Protein AF-A0A8T9BWH9-F1 (afdb_monomer)

InterPro domains:
  IPR037653 Cytochrome B pre-mRNA-processing protein 6 [PTHR28250] (1-114)

Structure (mmCIF, N/CA/C/O backbone):
data_AF-A0A8T9BWH9-F1
#
_entry.id   AF-A0A8T9BWH9-F1
#
loop_
_atom_site.group_PDB
_atom_site.id
_atom_site.type_symbol
_atom_site.label_atom_id
_atom_site.label_alt_id
_atom_site.label_comp_id
_atom_site.label_asym_id
_atom_site.label_entity_id
_atom_site.label_seq_id
_atom_site.pdbx_PDB_ins_code
_atom_site.Cartn_x
_atom_site.Cartn_y
_atom_site.Cartn_z
_atom_site.occupancy
_atom_site.B_iso_or_equiv
_atom_site.auth_seq_id
_atom_site.auth_comp_id
_atom_site.auth_asym_id
_atom_site.auth_atom_id
_atom_site.pdbx_PDB_model_num
ATOM 1 N N . MET A 1 1 ? 20.002 -9.671 -19.364 1.00 50.09 1 MET A N 1
ATOM 2 C CA . MET A 1 1 ? 19.272 -8.385 -19.280 1.00 50.09 1 MET A CA 1
ATOM 3 C C . MET A 1 1 ? 19.217 -7.965 -17.820 1.00 50.09 1 MET A C 1
ATOM 5 O O . MET A 1 1 ? 18.686 -8.719 -17.011 1.00 50.09 1 MET A O 1
ATOM 9 N N . ALA A 1 2 ? 19.809 -6.831 -17.447 1.00 67.38 2 ALA A N 1
ATOM 10 C CA . ALA A 1 2 ? 19.679 -6.325 -16.083 1.00 67.38 2 ALA A CA 1
ATOM 11 C C . ALA A 1 2 ? 18.227 -5.866 -15.850 1.00 67.38 2 ALA A C 1
ATOM 13 O O . ALA A 1 2 ? 17.700 -5.086 -16.635 1.00 67.38 2 ALA A O 1
ATOM 14 N N . GLN A 1 3 ? 17.567 -6.365 -14.799 1.00 78.56 3 GLN A N 1
ATOM 15 C CA . GLN A 1 3 ? 16.237 -5.875 -14.408 1.00 78.56 3 GLN A CA 1
ATOM 16 C C . GLN A 1 3 ? 16.319 -4.395 -14.001 1.00 78.56 3 GLN A C 1
ATOM 18 O O . GLN A 1 3 ? 17.251 -4.027 -13.272 1.00 78.56 3 GLN A O 1
ATOM 23 N N . SER A 1 4 ? 15.339 -3.589 -14.429 1.00 89.12 4 SER A N 1
ATOM 24 C CA . SER A 1 4 ? 15.270 -2.154 -14.128 1.00 89.12 4 SER A CA 1
ATOM 25 C C . SER A 1 4 ? 15.233 -1.883 -12.619 1.00 89.12 4 SER A C 1
ATOM 27 O O . SER A 1 4 ? 14.833 -2.736 -11.813 1.00 89.12 4 SER A O 1
ATOM 29 N N . ALA A 1 5 ? 15.701 -0.703 -12.213 1.00 92.56 5 ALA A N 1
ATOM 30 C CA . ALA A 1 5 ? 15.787 -0.343 -10.802 1.00 92.56 5 ALA A CA 1
ATOM 31 C C . ALA A 1 5 ? 14.386 -0.168 -10.201 1.00 92.56 5 ALA A C 1
ATOM 33 O O . ALA A 1 5 ? 14.104 -0.718 -9.130 1.00 92.56 5 ALA A O 1
ATOM 34 N N . ALA A 1 6 ? 13.486 0.508 -10.919 1.00 93.69 6 ALA A N 1
ATOM 35 C CA . ALA A 1 6 ? 12.101 0.709 -10.515 1.00 93.69 6 ALA A CA 1
ATOM 36 C C . ALA A 1 6 ? 11.378 -0.627 -10.295 1.00 93.69 6 ALA A C 1
ATOM 38 O O . ALA A 1 6 ? 10.743 -0.821 -9.256 1.00 93.69 6 ALA A O 1
ATOM 39 N N . TYR A 1 7 ? 11.552 -1.597 -11.200 1.00 94.19 7 TYR A N 1
ATOM 40 C CA . TYR A 1 7 ? 10.944 -2.925 -11.076 1.00 94.19 7 TYR A CA 1
ATOM 41 C C . TYR A 1 7 ? 11.360 -3.641 -9.782 1.00 94.19 7 TYR A C 1
ATOM 43 O O . TYR A 1 7 ? 10.519 -4.163 -9.045 1.00 94.19 7 TYR A O 1
ATOM 51 N N . LYS A 1 8 ? 12.657 -3.615 -9.448 1.00 94.94 8 LYS A N 1
ATOM 52 C CA . LYS A 1 8 ? 13.173 -4.214 -8.204 1.00 94.94 8 LYS A CA 1
ATOM 53 C C . LYS A 1 8 ? 12.587 -3.543 -6.963 1.00 94.94 8 LYS A C 1
ATOM 55 O O . LYS A 1 8 ? 12.236 -4.229 -5.998 1.00 94.94 8 LYS A O 1
ATOM 60 N N . HIS A 1 9 ? 12.469 -2.217 -6.976 1.00 96.44 9 HIS A N 1
ATOM 61 C CA . HIS A 1 9 ? 11.887 -1.485 -5.858 1.00 96.44 9 HIS A CA 1
ATOM 62 C C . HIS A 1 9 ? 10.394 -1.764 -5.684 1.00 96.44 9 HIS A C 1
ATOM 64 O O . HIS A 1 9 ? 9.967 -1.971 -4.546 1.00 96.44 9 HIS A O 1
ATOM 70 N N . TYR A 1 10 ? 9.627 -1.866 -6.773 1.00 96.31 10 TYR A N 1
ATOM 71 C CA . TYR A 1 10 ? 8.232 -2.305 -6.714 1.00 96.31 10 TYR A CA 1
ATOM 72 C C . TYR A 1 10 ? 8.109 -3.660 -6.025 1.00 96.31 10 TYR A C 1
ATOM 74 O O . TYR A 1 10 ? 7.381 -3.777 -5.043 1.00 96.31 10 TYR A O 1
ATOM 82 N N . LEU A 1 11 ? 8.864 -4.672 -6.465 1.00 95.56 11 LEU A N 1
ATOM 83 C CA . LEU A 1 11 ? 8.800 -6.003 -5.853 1.00 95.56 11 LEU A CA 1
ATOM 84 C C . LEU A 1 11 ? 9.144 -5.975 -4.358 1.00 95.56 11 LEU A C 1
ATOM 86 O O . LEU A 1 11 ? 8.472 -6.626 -3.558 1.00 95.56 11 LEU A O 1
ATOM 90 N N . ARG A 1 12 ? 10.145 -5.179 -3.963 1.00 96.44 12 ARG A N 1
ATOM 91 C CA . ARG A 1 12 ? 10.518 -4.993 -2.552 1.00 96.44 12 ARG A CA 1
ATOM 92 C C . ARG A 1 12 ? 9.438 -4.270 -1.741 1.00 96.44 12 ARG A C 1
ATOM 94 O O . ARG A 1 12 ? 9.262 -4.572 -0.566 1.00 96.44 12 ARG A O 1
ATOM 101 N N . ALA A 1 13 ? 8.765 -3.281 -2.320 1.00 96.50 13 ALA A N 1
ATOM 102 C CA . ALA A 1 13 ? 7.689 -2.561 -1.647 1.00 96.50 13 ALA A CA 1
ATOM 103 C C . ALA A 1 13 ? 6.448 -3.453 -1.484 1.00 96.50 13 ALA A C 1
ATOM 105 O O . ALA A 1 13 ? 5.880 -3.524 -0.397 1.00 96.50 13 ALA A O 1
ATOM 106 N N . LEU A 1 14 ? 6.077 -4.190 -2.535 1.00 95.88 14 LEU A N 1
ATOM 107 C CA . LEU A 1 14 ? 4.926 -5.092 -2.527 1.00 95.88 14 LEU A CA 1
ATOM 108 C C . LEU A 1 14 ? 5.112 -6.270 -1.568 1.00 95.88 14 LEU A C 1
ATOM 110 O O . LEU A 1 14 ? 4.154 -6.639 -0.895 1.00 95.88 14 LEU A O 1
ATOM 114 N N . SER A 1 15 ? 6.323 -6.822 -1.436 1.00 95.12 15 SER A N 1
ATOM 115 C CA . SER A 1 15 ? 6.580 -7.915 -0.484 1.00 95.12 15 SER A CA 1
ATOM 116 C C . SER A 1 15 ? 6.371 -7.513 0.977 1.00 95.12 15 SER A C 1
ATOM 118 O O . SER A 1 15 ? 6.071 -8.362 1.810 1.00 95.12 15 SER A O 1
ATOM 120 N N . ARG A 1 16 ? 6.508 -6.219 1.284 1.00 95.88 16 ARG A N 1
ATOM 121 C CA . ARG A 1 16 ? 6.266 -5.647 2.615 1.00 95.88 16 ARG A CA 1
ATOM 122 C C . ARG A 1 16 ? 4.840 -5.138 2.800 1.00 95.88 16 ARG A C 1
ATOM 124 O O . ARG A 1 16 ? 4.473 -4.783 3.915 1.00 95.88 16 ARG A O 1
ATOM 131 N N . TRP A 1 17 ? 4.057 -5.062 1.727 1.00 94.94 17 TRP A N 1
ATOM 132 C CA . TRP A 1 17 ? 2.683 -4.585 1.798 1.00 94.94 17 TRP A CA 1
ATOM 133 C C . TRP A 1 17 ? 1.837 -5.537 2.664 1.00 94.94 17 TRP A C 1
ATOM 135 O O . TRP A 1 17 ? 2.020 -6.753 2.586 1.00 94.94 17 TRP A O 1
ATOM 145 N N . PRO A 1 18 ? 0.927 -5.033 3.510 1.00 92.94 18 PRO A N 1
ATOM 146 C CA . PRO A 1 18 ? 0.076 -5.896 4.321 1.00 92.94 18 PRO A CA 1
ATOM 147 C C . PRO A 1 18 ? -0.925 -6.672 3.453 1.00 92.94 18 PRO A C 1
ATOM 149 O O . PRO A 1 18 ? -1.384 -6.182 2.420 1.00 92.94 18 PRO A O 1
ATOM 152 N N . LYS A 1 19 ? -1.294 -7.881 3.891 1.00 90.75 19 LYS A N 1
ATOM 153 C CA . LYS A 1 19 ? -2.405 -8.630 3.288 1.00 90.75 19 LYS A CA 1
ATOM 154 C C . LYS A 1 19 ? -3.732 -8.023 3.734 1.00 90.75 19 LYS A C 1
ATOM 156 O O . LYS A 1 19 ? -3.882 -7.690 4.906 1.00 90.75 19 LYS A O 1
ATOM 161 N N . ASP A 1 20 ? -4.683 -7.909 2.814 1.00 88.19 20 ASP A N 1
ATOM 162 C CA . ASP A 1 20 ? -6.038 -7.434 3.097 1.00 88.19 20 ASP A CA 1
ATOM 163 C C . ASP A 1 20 ? -6.951 -8.630 3.424 1.00 88.19 20 ASP A C 1
ATOM 165 O O . ASP A 1 20 ? -7.340 -9.364 2.508 1.00 88.19 20 ASP A O 1
ATOM 169 N N . PRO A 1 21 ? -7.313 -8.861 4.699 1.00 84.62 21 PRO A N 1
ATOM 170 C CA . PRO A 1 21 ? -8.155 -9.992 5.069 1.00 84.62 21 PRO A CA 1
ATOM 171 C C . PRO A 1 21 ? -9.621 -9.802 4.650 1.00 84.62 21 PRO A C 1
ATOM 173 O O . PRO A 1 21 ? -10.356 -10.784 4.561 1.00 84.62 21 PRO A O 1
ATOM 176 N N . LEU A 1 22 ? -10.062 -8.569 4.375 1.00 85.00 22 LEU A N 1
ATOM 177 C CA . LEU A 1 22 ? -11.440 -8.280 3.965 1.00 85.00 22 LEU A CA 1
ATOM 178 C C . LEU A 1 22 ? -11.700 -8.674 2.509 1.00 85.00 22 LEU A C 1
ATOM 180 O O . LEU A 1 22 ? -12.849 -8.904 2.130 1.00 85.00 22 LEU A O 1
ATOM 184 N N . ARG A 1 23 ? -10.648 -8.740 1.688 1.00 84.38 23 ARG A N 1
ATOM 185 C CA . ARG A 1 23 ? -10.726 -9.050 0.254 1.00 84.38 23 ARG A CA 1
ATOM 186 C C . ARG A 1 23 ? -9.709 -10.127 -0.129 1.00 84.38 23 ARG A C 1
ATOM 188 O O . ARG A 1 23 ? -8.764 -9.835 -0.861 1.00 84.38 23 ARG A O 1
ATOM 195 N N . PRO A 1 24 ? -9.885 -11.380 0.330 1.00 85.19 24 PRO A N 1
ATOM 196 C CA . PRO A 1 24 ? -8.919 -12.451 0.086 1.00 85.19 24 PRO A CA 1
ATOM 197 C C . PRO A 1 24 ? -8.651 -12.683 -1.410 1.00 85.19 24 PRO A C 1
ATOM 199 O O . PRO A 1 24 ? -7.497 -12.861 -1.790 1.00 85.19 24 PRO A O 1
ATOM 202 N N . ASP A 1 25 ? -9.674 -12.570 -2.261 1.00 87.25 25 ASP A N 1
ATOM 203 C CA . ASP A 1 25 ? -9.573 -12.842 -3.704 1.00 87.25 25 ASP A CA 1
ATOM 204 C C . ASP A 1 25 ? -8.886 -11.723 -4.507 1.00 87.25 25 ASP A C 1
ATOM 206 O O . ASP A 1 25 ? -8.430 -11.943 -5.630 1.00 87.25 25 ASP A O 1
ATOM 210 N N . CYS A 1 26 ? -8.804 -10.507 -3.954 1.00 88.81 26 CYS A N 1
ATOM 211 C CA . CYS A 1 26 ? -8.273 -9.333 -4.645 1.00 88.81 26 CYS A CA 1
ATOM 212 C C . CYS A 1 26 ? -7.262 -8.601 -3.759 1.00 88.81 26 CYS A C 1
ATOM 214 O O . CYS A 1 26 ? -7.571 -7.615 -3.089 1.00 88.81 26 CYS A O 1
ATOM 216 N N . GLN A 1 27 ? -6.027 -9.102 -3.768 1.00 93.25 27 GLN A N 1
ATOM 217 C CA . GLN A 1 27 ? -4.917 -8.496 -3.043 1.0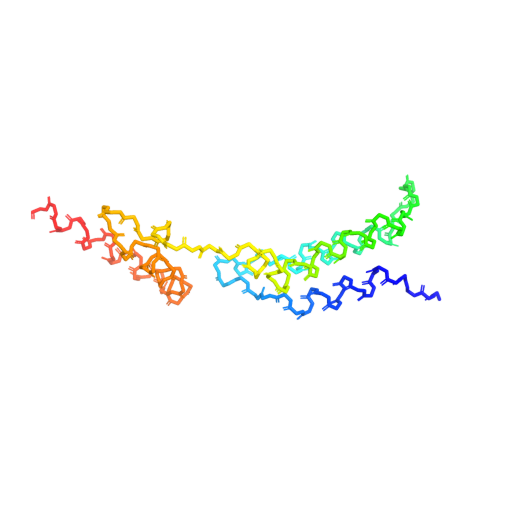0 93.25 27 GLN A CA 1
ATOM 218 C C . GLN A 1 27 ? -4.247 -7.409 -3.883 1.00 93.25 27 GLN A C 1
ATOM 220 O O . GLN A 1 27 ? -3.861 -7.636 -5.032 1.00 93.25 27 GLN A O 1
ATOM 225 N N . PHE A 1 28 ? -4.027 -6.240 -3.278 1.00 93.56 28 PHE A N 1
ATOM 226 C CA . PHE A 1 28 ? -3.336 -5.116 -3.918 1.00 93.56 28 PHE A CA 1
ATOM 227 C C . PHE A 1 28 ? -1.970 -5.518 -4.497 1.00 93.56 28 PHE A C 1
ATOM 229 O O . PHE A 1 28 ? -1.625 -5.133 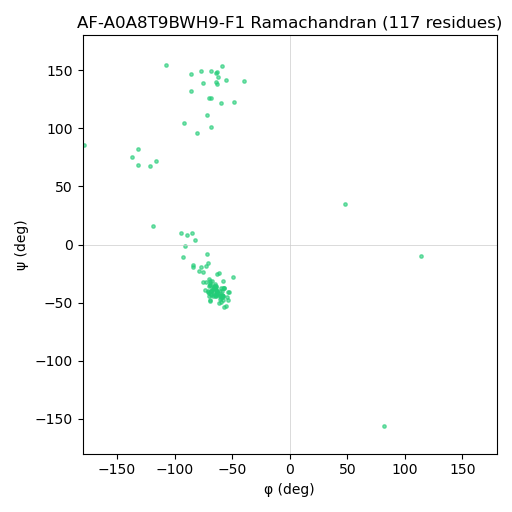-5.613 1.00 93.56 28 PHE A O 1
ATOM 236 N N . GLN A 1 29 ? -1.228 -6.350 -3.762 1.00 94.94 29 GLN A N 1
ATOM 237 C CA . GLN A 1 29 ? 0.076 -6.880 -4.164 1.00 94.94 29 GLN A CA 1
ATOM 238 C C . GLN A 1 29 ? 0.035 -7.549 -5.535 1.00 94.94 29 GLN A C 1
ATOM 240 O O . GLN A 1 29 ? 0.859 -7.254 -6.398 1.00 94.94 29 GLN A O 1
ATOM 245 N N . GLU A 1 30 ? -0.955 -8.412 -5.746 1.00 94.50 30 GLU A N 1
ATOM 246 C CA . GLU A 1 30 ? -1.103 -9.183 -6.974 1.00 94.50 30 GLU A CA 1
ATOM 247 C C . GLU A 1 30 ? -1.516 -8.292 -8.145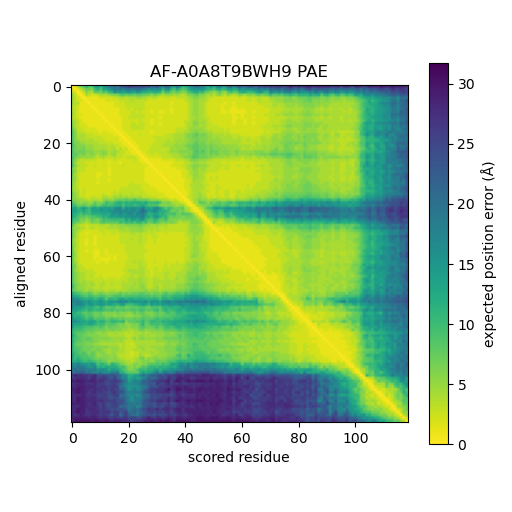 1.00 94.50 30 GLU A C 1
ATOM 249 O O . GLU A 1 30 ? -0.967 -8.407 -9.243 1.00 94.50 30 GLU A O 1
ATOM 254 N N . VAL A 1 31 ? -2.429 -7.347 -7.905 1.00 95.06 31 VAL A N 1
ATOM 255 C CA . VAL A 1 31 ? -2.882 -6.392 -8.926 1.00 95.06 31 VAL A CA 1
ATOM 256 C C . VAL A 1 31 ? -1.720 -5.528 -9.414 1.00 95.06 31 VAL A C 1
ATOM 258 O O . VAL A 1 31 ? -1.483 -5.429 -10.622 1.00 95.06 31 VAL A O 1
ATOM 261 N N . ILE A 1 32 ? -0.956 -4.934 -8.493 1.00 95.00 32 ILE A N 1
ATOM 262 C CA . ILE A 1 32 ? 0.178 -4.083 -8.866 1.00 95.00 32 ILE A CA 1
ATOM 263 C C . ILE A 1 32 ? 1.300 -4.910 -9.484 1.00 95.00 32 ILE A C 1
ATOM 265 O O . ILE A 1 32 ? 1.865 -4.486 -10.489 1.00 95.00 32 ILE A O 1
ATOM 269 N N . ARG A 1 33 ? 1.589 -6.110 -8.968 1.00 94.50 33 ARG A N 1
ATOM 270 C CA . ARG A 1 33 ? 2.606 -6.991 -9.555 1.00 94.50 33 ARG A CA 1
ATOM 271 C C . ARG A 1 33 ? 2.295 -7.317 -11.015 1.00 94.50 33 ARG A C 1
ATOM 273 O O . ARG A 1 33 ? 3.187 -7.215 -11.853 1.00 94.50 33 ARG A O 1
ATOM 280 N N . ARG A 1 34 ? 1.038 -7.645 -11.337 1.00 93.81 34 ARG A N 1
ATOM 281 C CA . ARG A 1 34 ? 0.596 -7.891 -12.722 1.00 93.81 34 ARG A CA 1
ATOM 282 C C . ARG A 1 34 ? 0.716 -6.643 -13.592 1.00 93.81 34 ARG A C 1
ATOM 284 O O . ARG A 1 34 ? 1.230 -6.731 -14.704 1.00 93.81 34 ARG A O 1
ATOM 291 N N . ARG A 1 35 ? 0.290 -5.480 -13.085 1.00 92.56 35 ARG A N 1
ATOM 292 C CA . ARG A 1 35 ? 0.408 -4.199 -13.801 1.00 92.56 35 ARG A CA 1
ATOM 293 C C . ARG A 1 35 ? 1.864 -3.865 -14.121 1.00 92.56 35 ARG A C 1
ATOM 295 O O . ARG A 1 35 ? 2.176 -3.542 -15.261 1.00 92.56 35 ARG A O 1
ATOM 302 N N . VAL A 1 36 ? 2.739 -3.952 -13.125 1.00 93.00 36 VAL A N 1
ATOM 303 C CA . VAL A 1 36 ? 4.168 -3.653 -13.253 1.00 93.00 36 VAL A CA 1
ATOM 304 C C . VAL A 1 36 ? 4.830 -4.647 -14.211 1.00 93.00 36 VAL A C 1
ATOM 306 O O . VAL A 1 36 ? 5.563 -4.229 -15.100 1.00 93.00 36 VAL A O 1
ATOM 309 N N . ALA A 1 37 ? 4.514 -5.943 -14.121 1.00 90.94 37 ALA A N 1
ATOM 310 C CA . ALA A 1 37 ? 5.008 -6.936 -15.075 1.00 90.94 37 ALA A CA 1
ATOM 311 C C . ALA A 1 37 ? 4.598 -6.601 -16.519 1.00 90.94 37 ALA A C 1
ATOM 313 O O . ALA A 1 37 ? 5.456 -6.568 -17.394 1.00 90.94 37 ALA A O 1
ATOM 314 N N . LYS A 1 38 ? 3.323 -6.268 -16.761 1.00 90.69 38 LYS A N 1
ATOM 315 C CA . LYS A 1 38 ? 2.861 -5.856 -18.095 1.00 90.69 38 LYS A CA 1
ATOM 316 C C . LYS A 1 38 ? 3.577 -4.594 -18.585 1.00 90.69 38 LYS A C 1
ATOM 318 O O . LYS A 1 38 ? 3.930 -4.509 -19.751 1.00 90.69 38 LYS A O 1
ATOM 323 N N . ARG A 1 39 ? 3.814 -3.628 -17.694 1.00 89.44 39 ARG A N 1
ATOM 324 C CA . ARG A 1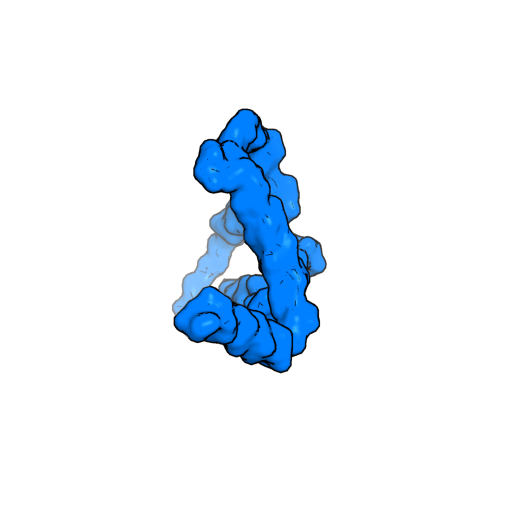 39 ? 4.453 -2.354 -18.042 1.00 89.44 39 ARG A CA 1
ATOM 325 C C . ARG A 1 39 ? 5.914 -2.522 -18.454 1.00 89.44 39 ARG A C 1
ATOM 327 O O . ARG A 1 39 ? 6.321 -1.906 -19.426 1.00 89.44 39 ARG A O 1
ATOM 334 N N . PHE A 1 40 ? 6.688 -3.330 -17.727 1.00 88.06 40 PHE A N 1
ATOM 335 C CA . PHE A 1 40 ? 8.117 -3.548 -17.999 1.00 88.06 40 PHE A CA 1
ATOM 336 C C . PHE A 1 40 ? 8.394 -4.618 -19.062 1.00 88.06 40 PHE A C 1
ATOM 338 O O . PHE A 1 40 ? 9.488 -4.640 -19.621 1.00 88.06 40 PHE A O 1
ATOM 345 N N . TYR A 1 41 ? 7.411 -5.467 -19.365 1.00 85.50 41 TYR A N 1
ATOM 346 C CA . TYR A 1 41 ? 7.456 -6.435 -20.461 1.00 85.50 41 TYR A CA 1
ATOM 347 C C . TYR A 1 41 ? 6.290 -6.176 -21.429 1.00 85.50 41 TYR A C 1
ATOM 349 O O . TYR A 1 41 ? 5.355 -6.982 -21.490 1.00 85.50 41 TYR A O 1
ATOM 357 N N . PRO A 1 42 ? 6.309 -5.032 -22.141 1.00 81.44 42 PRO A N 1
ATOM 358 C CA . PRO A 1 42 ? 5.243 -4.670 -23.060 1.00 81.44 42 PRO A CA 1
ATOM 359 C C . PRO A 1 42 ? 5.145 -5.660 -24.222 1.00 81.44 42 PRO A C 1
ATOM 361 O O . PRO A 1 42 ? 6.147 -6.191 -24.706 1.00 81.44 42 PRO A O 1
ATOM 364 N N . VAL A 1 43 ? 3.922 -5.867 -24.706 1.00 78.50 43 VAL A N 1
ATOM 365 C CA . VAL A 1 43 ? 3.681 -6.555 -25.981 1.00 78.50 43 VAL A CA 1
ATOM 366 C C . VAL A 1 43 ? 3.986 -5.572 -27.121 1.00 78.50 43 VAL A C 1
ATOM 368 O O . VAL A 1 43 ? 3.853 -4.359 -26.951 1.00 78.50 43 VAL A O 1
ATOM 371 N N . ALA A 1 44 ? 4.439 -6.080 -28.272 1.00 73.94 44 ALA A N 1
ATOM 372 C CA . ALA A 1 44 ? 4.854 -5.268 -29.417 1.00 73.94 44 ALA A CA 1
ATOM 373 C C . ALA A 1 44 ? 3.813 -4.183 -29.774 1.00 73.94 44 ALA A C 1
ATOM 375 O O . ALA A 1 44 ? 2.655 -4.499 -30.038 1.00 73.94 44 ALA A O 1
ATOM 376 N N . GLY A 1 45 ? 4.238 -2.912 -29.771 1.00 70.75 45 GLY A N 1
ATOM 377 C CA . GLY A 1 45 ? 3.396 -1.745 -30.076 1.00 70.75 45 GLY A CA 1
ATOM 378 C C . GLY A 1 45 ? 3.145 -0.782 -28.906 1.00 70.75 45 GLY A C 1
ATOM 379 O O . GLY A 1 45 ? 2.638 0.313 -29.134 1.00 70.75 45 GLY A O 1
ATOM 380 N N . GLU A 1 46 ? 3.517 -1.132 -27.670 1.00 74.00 46 GLU A N 1
ATOM 381 C CA . GLU A 1 46 ? 3.427 -0.214 -26.523 1.00 74.00 46 GLU A CA 1
ATOM 382 C C . GLU A 1 46 ? 4.677 0.685 -26.390 1.00 74.00 46 GLU A C 1
ATOM 384 O O . GLU A 1 46 ? 5.799 0.294 -26.717 1.00 74.00 46 GLU A O 1
ATOM 389 N N . SER A 1 47 ? 4.479 1.918 -25.909 1.00 73.75 47 SER A N 1
ATOM 390 C CA . SER A 1 47 ? 5.547 2.910 -25.727 1.00 73.75 47 SER A CA 1
ATOM 391 C C . SER A 1 47 ? 6.601 2.463 -24.707 1.00 73.75 47 SER A C 1
ATOM 393 O O . SER A 1 47 ? 6.281 1.811 -23.711 1.00 73.75 47 SER A O 1
ATOM 395 N N . ALA A 1 48 ? 7.850 2.891 -24.917 1.00 77.19 48 ALA A N 1
ATOM 396 C CA . ALA A 1 48 ? 8.950 2.650 -23.986 1.00 77.19 48 ALA A CA 1
ATOM 397 C C . ALA A 1 48 ? 8.629 3.165 -22.567 1.00 77.19 48 ALA A C 1
ATOM 399 O O . ALA A 1 48 ? 8.020 4.223 -22.388 1.00 77.19 48 ALA A O 1
ATOM 400 N N . VAL A 1 49 ? 9.049 2.409 -21.549 1.00 85.25 49 VAL A N 1
ATOM 401 C CA . VAL A 1 49 ? 8.817 2.751 -20.140 1.00 85.25 49 VAL A CA 1
ATOM 402 C C . VAL A 1 49 ? 9.659 3.961 -19.745 1.00 85.25 49 VAL A C 1
ATOM 404 O O . VAL A 1 49 ? 10.880 3.949 -19.882 1.00 85.25 49 VAL A O 1
ATO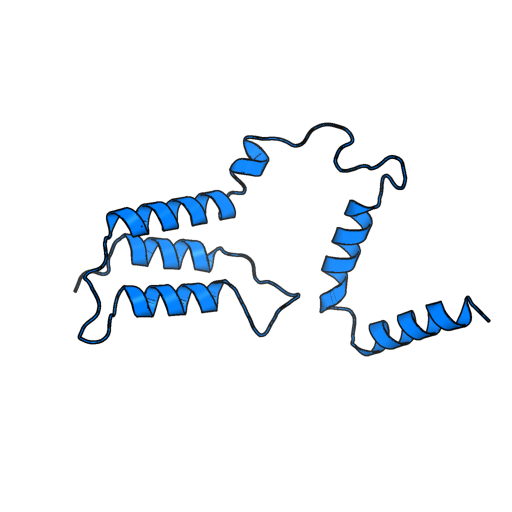M 407 N N . ASN A 1 50 ? 9.012 4.992 -19.199 1.00 90.69 50 ASN A N 1
ATOM 408 C CA . ASN A 1 50 ? 9.711 6.103 -18.563 1.00 90.69 50 ASN A CA 1
ATOM 409 C C . ASN A 1 50 ? 10.122 5.704 -17.138 1.00 90.69 50 ASN A C 1
ATOM 411 O O . ASN A 1 50 ? 9.331 5.810 -16.201 1.00 90.69 50 ASN A O 1
ATOM 415 N N . GLU A 1 51 ? 11.367 5.251 -16.983 1.00 90.38 51 GLU A N 1
ATOM 416 C CA . GLU A 1 51 ? 11.915 4.793 -15.699 1.00 90.38 51 GLU A CA 1
ATOM 417 C C . GLU A 1 51 ? 11.833 5.871 -14.603 1.00 90.38 51 GLU A C 1
ATOM 419 O O . GLU A 1 51 ? 11.535 5.549 -13.455 1.00 90.38 51 GLU A O 1
ATOM 424 N N . ALA A 1 52 ? 12.039 7.152 -14.937 1.00 92.88 52 ALA A N 1
ATOM 425 C CA . ALA A 1 52 ? 11.997 8.238 -13.955 1.00 92.88 52 ALA A CA 1
ATOM 426 C C . ALA A 1 52 ? 10.594 8.399 -13.347 1.00 92.88 52 ALA A C 1
ATOM 428 O O . ALA A 1 52 ? 10.451 8.461 -12.127 1.00 92.88 52 ALA A O 1
ATOM 429 N N . ALA A 1 53 ? 9.555 8.364 -14.185 1.00 94.06 53 ALA A N 1
ATOM 430 C CA . ALA A 1 53 ? 8.168 8.428 -13.726 1.00 94.06 53 ALA A CA 1
ATOM 431 C C . ALA A 1 53 ? 7.771 7.195 -12.888 1.00 94.06 53 ALA A C 1
ATOM 433 O O . ALA A 1 53 ? 6.989 7.298 -11.941 1.00 94.06 53 ALA A O 1
ATOM 434 N N . GLU A 1 54 ? 8.313 6.018 -13.207 1.00 94.12 54 GLU A N 1
ATOM 435 C CA . GLU A 1 54 ? 8.082 4.803 -12.417 1.00 94.12 54 GLU A CA 1
ATOM 436 C C . GLU A 1 54 ? 8.782 4.865 -11.048 1.00 94.12 54 GLU A C 1
ATOM 438 O O . GLU A 1 54 ? 8.222 4.416 -10.046 1.00 94.12 54 GLU A O 1
ATOM 443 N N . LEU A 1 55 ? 9.967 5.476 -10.955 1.00 96.06 55 LEU A N 1
ATOM 444 C CA . LEU A 1 55 ? 10.648 5.698 -9.674 1.00 96.06 55 LEU A CA 1
ATOM 445 C C . LEU A 1 55 ? 9.866 6.644 -8.748 1.00 96.06 55 LEU A C 1
ATOM 447 O O . LEU A 1 55 ? 9.830 6.422 -7.535 1.00 96.06 55 LEU A O 1
ATOM 451 N N . GLU A 1 56 ? 9.196 7.660 -9.291 1.00 96.69 56 GLU A N 1
ATOM 452 C CA . GLU A 1 56 ? 8.313 8.533 -8.507 1.00 96.69 56 GLU A CA 1
ATOM 453 C C . GLU A 1 56 ? 7.110 7.769 -7.937 1.00 96.69 56 GLU A C 1
ATOM 455 O O . GLU A 1 56 ? 6.781 7.908 -6.755 1.00 96.69 56 GLU A O 1
ATOM 460 N N . GLN A 1 57 ? 6.495 6.894 -8.737 1.00 95.56 57 GLN A N 1
ATOM 461 C CA . GLN A 1 57 ? 5.401 6.027 -8.287 1.00 95.56 57 GLN A CA 1
ATOM 462 C C . GLN A 1 57 ? 5.856 5.048 -7.194 1.00 95.56 57 GLN A C 1
ATOM 464 O O . GLN A 1 57 ? 5.165 4.860 -6.188 1.00 95.56 57 GLN A O 1
ATOM 469 N N . VAL A 1 58 ? 7.049 4.469 -7.336 1.00 96.44 58 VAL A N 1
ATOM 470 C CA . VAL A 1 58 ? 7.686 3.648 -6.295 1.00 96.44 58 VAL A CA 1
ATOM 471 C C . VAL A 1 58 ? 7.885 4.444 -5.002 1.00 96.44 58 VAL A C 1
ATOM 473 O O . VAL A 1 58 ? 7.620 3.936 -3.910 1.00 96.44 58 VAL A O 1
ATOM 476 N N . ASN A 1 59 ? 8.343 5.692 -5.097 1.00 97.00 59 ASN A N 1
ATOM 477 C CA . ASN A 1 59 ? 8.537 6.555 -3.932 1.00 97.00 59 ASN A CA 1
ATOM 478 C C . ASN A 1 59 ? 7.206 6.865 -3.224 1.00 97.00 59 ASN A C 1
ATOM 480 O O . ASN A 1 59 ? 7.130 6.841 -1.989 1.00 97.00 59 ASN A O 1
ATOM 484 N N . ALA A 1 60 ? 6.133 7.084 -3.988 1.00 96.50 60 ALA A N 1
ATOM 485 C CA . ALA A 1 60 ? 4.789 7.214 -3.433 1.00 96.50 60 ALA A CA 1
ATOM 486 C C . ALA A 1 60 ? 4.371 5.935 -2.686 1.00 96.50 60 ALA A C 1
ATOM 488 O O . ALA A 1 60 ? 3.904 6.012 -1.548 1.00 96.50 60 ALA A O 1
ATOM 489 N N . LEU A 1 61 ? 4.630 4.757 -3.261 1.00 96.25 61 LEU A N 1
ATOM 490 C CA . LEU A 1 61 ? 4.332 3.471 -2.626 1.00 96.25 61 LEU A CA 1
ATOM 491 C C . LEU A 1 61 ? 5.092 3.282 -1.301 1.00 96.25 61 LEU A C 1
ATOM 493 O O . LEU A 1 61 ? 4.496 2.879 -0.301 1.00 96.25 61 LEU A O 1
ATOM 497 N N . TYR A 1 62 ? 6.382 3.626 -1.248 1.00 97.00 62 TYR A N 1
ATOM 498 C CA . TYR A 1 62 ? 7.148 3.605 0.005 1.00 97.00 62 TYR A CA 1
ATOM 499 C C . TYR A 1 62 ? 6.657 4.639 1.025 1.00 97.00 62 TYR A C 1
ATOM 501 O O . TYR A 1 62 ? 6.654 4.364 2.229 1.00 97.00 62 TYR A O 1
ATOM 509 N N . SER A 1 63 ? 6.216 5.813 0.569 1.00 96.69 63 SER A 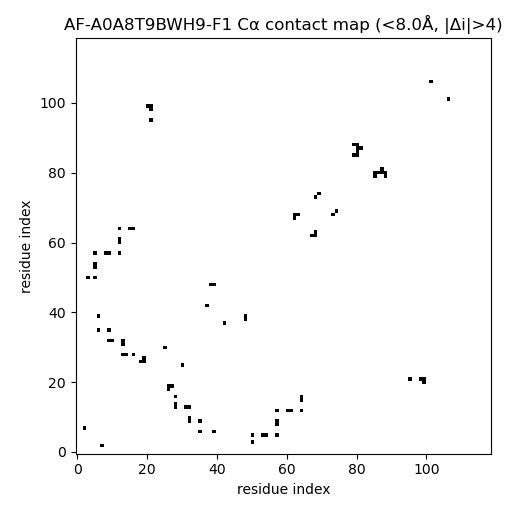N 1
ATOM 510 C CA . SER A 1 63 ? 5.645 6.846 1.442 1.00 96.69 63 SER A CA 1
ATOM 511 C C . SER A 1 63 ? 4.341 6.383 2.101 1.00 96.69 63 SER A C 1
ATOM 513 O O . SER A 1 63 ? 4.119 6.673 3.277 1.00 96.69 63 SER A O 1
ATOM 515 N N . LEU A 1 64 ? 3.519 5.611 1.383 1.00 94.94 64 LEU A N 1
ATOM 516 C CA . LEU A 1 64 ? 2.330 4.961 1.940 1.00 94.94 64 LEU A CA 1
ATOM 517 C C . LEU A 1 64 ? 2.700 3.845 2.921 1.00 94.94 64 LEU A C 1
ATOM 519 O O . LEU A 1 64 ? 2.192 3.827 4.037 1.00 94.94 64 LEU A O 1
ATOM 523 N N . LEU A 1 65 ? 3.627 2.958 2.545 1.00 95.44 65 LEU A N 1
ATOM 524 C CA . LEU A 1 65 ? 4.042 1.830 3.387 1.00 95.44 65 LEU A CA 1
ATOM 525 C C . LEU A 1 65 ? 4.621 2.285 4.737 1.00 95.44 65 LEU A C 1
ATOM 527 O O . LEU A 1 65 ? 4.396 1.655 5.765 1.00 95.44 65 LEU A O 1
ATOM 531 N N . SER A 1 66 ? 5.371 3.386 4.733 1.00 94.81 66 SER A N 1
ATOM 532 C CA . SER A 1 66 ? 5.961 3.978 5.939 1.00 94.81 66 SER A CA 1
ATOM 533 C C . SER A 1 66 ? 4.995 4.868 6.724 1.00 94.81 66 SER A C 1
ATOM 535 O O . SER A 1 66 ? 5.418 5.502 7.688 1.00 94.81 66 SER A O 1
ATOM 537 N N . ASN A 1 67 ? 3.721 4.963 6.316 1.00 94.44 67 ASN A N 1
ATOM 538 C CA . ASN A 1 67 ? 2.733 5.879 6.893 1.00 94.44 67 ASN A CA 1
ATOM 539 C C . ASN A 1 67 ? 3.268 7.320 7.028 1.00 94.44 67 ASN A C 1
ATOM 541 O O . ASN A 1 67 ? 2.948 8.041 7.978 1.00 94.44 67 ASN A O 1
ATOM 545 N N . ARG A 1 68 ? 4.109 7.757 6.079 1.00 95.44 68 ARG A N 1
ATOM 546 C CA . ARG A 1 68 ? 4.896 8.998 6.171 1.00 95.44 68 ARG A CA 1
ATOM 547 C C . ARG A 1 68 ? 4.030 10.218 6.465 1.00 95.44 68 ARG A C 1
ATOM 549 O O . ARG A 1 68 ? 4.413 11.078 7.255 1.00 95.44 68 ARG A O 1
ATOM 556 N N . TYR A 1 69 ? 2.865 10.293 5.828 1.00 93.19 69 TYR A N 1
ATOM 557 C CA . TYR A 1 69 ? 1.950 11.423 5.961 1.00 93.19 69 TYR A CA 1
ATOM 558 C C . TYR A 1 69 ? 1.202 11.422 7.291 1.00 93.19 69 TYR A C 1
ATOM 560 O O . TYR A 1 69 ? 0.994 12.494 7.845 1.00 93.19 69 TYR A O 1
ATOM 568 N N . THR A 1 70 ? 0.910 10.252 7.857 1.00 91.31 70 THR A N 1
ATOM 569 C CA . THR A 1 70 ? 0.357 10.128 9.212 1.00 91.31 70 THR A CA 1
ATOM 570 C C . THR A 1 70 ? 1.343 10.650 10.256 1.00 91.31 70 THR A C 1
ATOM 572 O O . THR A 1 70 ? 0.961 11.345 11.194 1.00 91.31 70 THR A O 1
ATOM 575 N N . HIS A 1 71 ? 2.636 10.359 10.082 1.00 92.44 71 HIS A N 1
ATOM 576 C CA . HIS A 1 71 ? 3.679 10.851 10.985 1.00 92.44 71 HIS A CA 1
ATOM 577 C C . HIS A 1 71 ? 3.974 12.342 10.802 1.00 92.44 71 HIS A C 1
ATOM 579 O O . HIS A 1 71 ? 4.204 13.041 11.789 1.00 92.44 71 HIS A O 1
ATOM 585 N N . LYS A 1 72 ? 3.972 12.825 9.553 1.00 94.56 72 LYS A N 1
ATOM 586 C CA . LYS A 1 72 ? 4.223 14.234 9.221 1.00 94.56 72 LYS A CA 1
ATOM 587 C C . LYS A 1 72 ? 3.070 15.138 9.657 1.00 94.56 72 LYS A C 1
ATOM 589 O O . LYS A 1 72 ? 3.310 16.219 10.181 1.00 94.56 72 LYS A O 1
ATOM 594 N N . PHE A 1 73 ? 1.838 14.692 9.446 1.00 91.38 73 PHE A N 1
ATOM 595 C CA . PHE A 1 73 ? 0.619 15.427 9.758 1.00 91.38 73 PHE A CA 1
ATOM 596 C C . PHE A 1 73 ? -0.155 14.666 10.830 1.00 91.38 73 PHE A C 1
ATOM 598 O O . PHE A 1 73 ? -1.170 14.026 10.558 1.00 91.38 73 PHE A O 1
ATOM 605 N N . LYS A 1 74 ? 0.372 14.695 12.060 1.00 89.06 74 LYS A N 1
ATOM 606 C CA . LYS A 1 74 ? -0.271 14.025 13.192 1.00 89.06 74 LYS A CA 1
ATOM 607 C C . LYS A 1 74 ? -1.662 14.611 13.398 1.00 89.06 74 LYS A C 1
ATOM 609 O O . LYS A 1 74 ? -1.803 15.807 13.638 1.00 89.06 74 LYS A O 1
ATOM 614 N N . ILE A 1 75 ? -2.671 13.753 13.333 1.00 84.69 75 ILE A N 1
ATOM 615 C CA . ILE A 1 75 ? -4.040 14.121 13.678 1.00 84.69 75 ILE A CA 1
ATOM 616 C C . ILE A 1 75 ? -4.083 14.281 15.200 1.00 84.69 75 ILE A C 1
ATOM 618 O O . ILE A 1 75 ? -3.904 13.307 15.932 1.00 84.69 75 ILE A O 1
ATOM 622 N N . THR A 1 76 ? -4.254 15.511 15.675 1.00 81.25 76 THR A N 1
ATOM 623 C CA . THR A 1 76 ? -4.365 15.840 17.101 1.00 81.25 76 THR A CA 1
ATOM 624 C C . THR A 1 76 ? -5.805 16.206 17.464 1.00 81.25 76 THR A C 1
ATOM 626 O O . THR A 1 76 ? -6.584 16.653 16.622 1.00 81.25 76 THR A O 1
ATOM 629 N N . GLY A 1 77 ? -6.162 16.012 18.736 1.00 78.88 77 GLY A N 1
ATOM 630 C CA . GLY A 1 77 ? -7.454 16.426 19.292 1.00 78.88 77 GLY A CA 1
ATOM 631 C C . GLY A 1 77 ? -8.616 15.466 19.020 1.00 78.88 77 GLY A C 1
ATOM 632 O O . GLY A 1 77 ? -8.432 14.269 18.793 1.00 78.88 77 GLY A O 1
ATOM 633 N N . ASP A 1 78 ? -9.830 16.016 19.055 1.00 79.31 78 ASP A N 1
ATOM 634 C CA . ASP A 1 78 ? -11.092 15.264 19.063 1.00 79.31 78 ASP A CA 1
ATOM 635 C C . ASP A 1 78 ? -11.602 14.868 17.668 1.00 79.31 78 ASP A C 1
ATOM 637 O O . ASP A 1 78 ? -12.715 14.365 17.529 1.00 79.31 78 ASP A O 1
ATOM 641 N N . LEU A 1 79 ? -10.801 15.043 16.608 1.00 84.06 79 LEU A N 1
ATOM 642 C CA . LEU A 1 79 ? -11.222 14.701 15.242 1.00 84.06 79 LEU A CA 1
ATOM 643 C C . LEU A 1 79 ? -11.612 13.215 15.114 1.00 84.06 79 LEU A C 1
ATOM 645 O O . LEU A 1 79 ? -12.583 12.874 14.443 1.00 84.06 79 LEU A O 1
ATOM 649 N N . MET A 1 80 ? -10.883 12.334 15.808 1.00 85.38 80 MET A N 1
ATOM 650 C CA . MET A 1 80 ? -11.156 10.889 15.860 1.00 85.38 80 MET A CA 1
ATOM 651 C C . MET A 1 80 ? -12.123 10.498 16.992 1.00 85.38 80 MET A C 1
ATOM 653 O O . MET A 1 80 ? -12.299 9.311 17.265 1.00 85.38 80 MET A O 1
ATOM 657 N N . ARG A 1 81 ? -12.734 11.474 17.675 1.00 89.06 81 ARG A N 1
ATOM 658 C CA . ARG A 1 81 ? -13.654 11.282 18.806 1.00 89.06 81 ARG A CA 1
ATOM 659 C C . ARG A 1 81 ? -14.855 12.224 18.664 1.00 89.06 81 ARG A C 1
ATOM 661 O O . ARG A 1 81 ? -14.932 13.239 19.355 1.00 89.06 81 ARG A O 1
ATOM 668 N N . PRO A 1 82 ? -15.799 11.924 17.754 1.00 90.56 82 PRO A N 1
ATOM 669 C CA . PRO A 1 82 ? -16.938 12.803 17.529 1.00 90.56 82 PRO A CA 1
ATOM 670 C C . PRO A 1 82 ? -17.794 12.917 18.798 1.00 90.56 82 PRO A C 1
ATOM 672 O O . PRO A 1 82 ? -17.986 11.938 19.519 1.00 90.56 82 PRO A O 1
ATOM 675 N N . LYS A 1 83 ? -18.365 14.104 19.048 1.00 89.38 83 LYS A N 1
ATOM 676 C CA . LYS A 1 83 ? -19.182 14.373 20.250 1.00 89.38 83 LYS A CA 1
ATOM 677 C C . LYS A 1 83 ? -20.388 13.437 20.390 1.00 89.38 83 LYS A C 1
ATOM 679 O O . LYS A 1 83 ? -20.779 13.116 21.503 1.00 89.38 83 LYS A O 1
ATOM 684 N N . SER A 1 84 ? -20.961 12.991 19.271 1.00 89.62 84 SER A N 1
ATOM 685 C CA . SER A 1 84 ? -22.089 12.050 19.241 1.00 89.62 84 SER A CA 1
ATOM 686 C C . SER A 1 84 ? -21.718 10.623 19.663 1.00 89.62 84 SER A C 1
ATOM 688 O O . SER A 1 84 ? -22.606 9.819 19.930 1.00 89.62 84 SER A O 1
ATOM 690 N N . GLY A 1 85 ? -20.428 10.285 19.702 1.00 89.38 85 GLY A N 1
ATOM 691 C CA . GLY A 1 85 ? -19.957 8.932 19.962 1.00 89.38 85 GLY A CA 1
ATOM 692 C C . GLY A 1 85 ? -18.431 8.870 19.972 1.00 89.38 85 GLY A C 1
ATOM 693 O O . GLY A 1 85 ? -17.840 8.538 18.943 1.00 89.38 85 GLY A O 1
ATOM 694 N N . PRO A 1 86 ? -17.769 9.144 21.109 1.00 91.69 86 PRO A N 1
ATOM 695 C CA . PRO A 1 86 ? -16.309 9.234 21.168 1.00 91.69 86 PRO A CA 1
ATOM 696 C C . PRO A 1 86 ? -15.600 7.922 20.789 1.00 91.69 86 PRO A C 1
ATOM 698 O O . PRO A 1 86 ? -14.472 7.955 20.309 1.00 91.69 86 PRO A O 1
ATOM 701 N N . GLU A 1 87 ? -16.269 6.774 20.942 1.00 91.44 87 GLU A N 1
ATOM 702 C CA . GLU A 1 87 ? -15.753 5.440 20.591 1.00 91.44 87 GLU A CA 1
ATOM 703 C C . GLU A 1 87 ? -16.149 4.963 19.181 1.00 91.44 87 GLU A C 1
ATOM 705 O O . GLU A 1 87 ? -15.971 3.796 18.833 1.00 91.44 87 GLU A O 1
ATOM 710 N N . HIS A 1 88 ? -16.718 5.832 18.342 1.00 90.88 88 HIS A N 1
ATOM 711 C CA . HIS A 1 88 ? -17.239 5.429 17.034 1.00 90.88 88 HIS A CA 1
ATOM 712 C C . HIS A 1 88 ? -16.174 4.753 16.154 1.00 90.88 88 HIS A C 1
ATOM 714 O O . HIS A 1 88 ? -16.363 3.624 15.697 1.00 90.88 88 HIS A O 1
ATOM 720 N N . TYR A 1 89 ? -15.030 5.410 15.952 1.00 90.12 89 TYR A N 1
ATOM 721 C CA . TYR A 1 89 ? -13.974 4.890 15.081 1.00 90.12 89 TYR A CA 1
ATOM 722 C C . TYR A 1 89 ? -13.216 3.709 15.694 1.00 90.12 89 TYR A C 1
ATOM 724 O O . TYR A 1 89 ? -12.817 2.804 14.965 1.00 90.12 89 TYR A O 1
ATOM 732 N N . THR A 1 90 ? -13.055 3.664 17.021 1.00 91.19 90 THR A N 1
ATOM 733 C CA . THR A 1 90 ? -12.415 2.522 17.698 1.00 91.19 90 THR A CA 1
ATOM 734 C C . THR A 1 90 ? -13.266 1.264 17.559 1.00 91.19 90 THR A C 1
ATOM 736 O O . THR A 1 90 ? -12.748 0.196 17.232 1.00 91.19 90 THR A O 1
ATOM 739 N N . ARG A 1 91 ? -14.587 1.399 17.717 1.00 91.31 91 ARG A N 1
ATOM 740 C CA . ARG A 1 91 ? -15.534 0.313 17.476 1.00 91.31 91 ARG A CA 1
ATOM 741 C C . ARG A 1 91 ? -15.532 -0.138 16.015 1.00 91.31 91 ARG A C 1
ATOM 743 O O . ARG A 1 91 ? -15.518 -1.340 15.772 1.00 91.31 91 ARG A O 1
ATOM 750 N N . LEU A 1 92 ? -15.507 0.794 15.059 1.00 89.00 92 LEU A N 1
ATOM 751 C CA . LE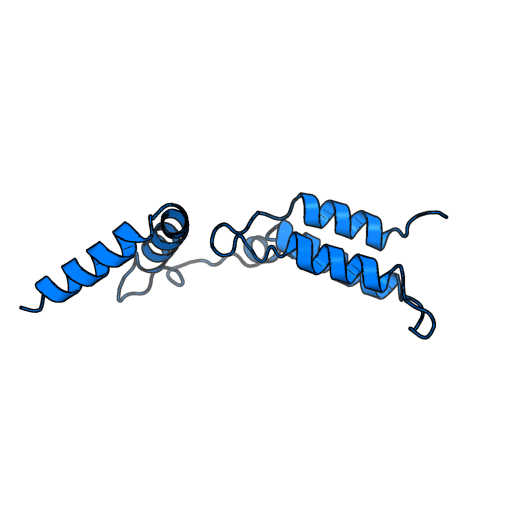U A 1 92 ? -15.437 0.465 13.630 1.00 89.00 92 LEU A CA 1
ATOM 752 C C . LEU A 1 92 ? -14.185 -0.347 13.280 1.00 89.00 92 LEU A C 1
ATOM 754 O O . LEU A 1 92 ? -14.292 -1.355 12.587 1.00 89.00 92 LEU A O 1
ATOM 758 N N . ILE A 1 93 ? -13.012 0.059 13.776 1.00 88.31 93 ILE A N 1
ATOM 759 C CA . ILE A 1 93 ? -11.754 -0.670 13.546 1.00 88.31 93 ILE A CA 1
ATOM 760 C C . ILE A 1 93 ? -11.851 -2.089 14.113 1.00 88.31 93 ILE A C 1
ATOM 762 O O . ILE A 1 93 ? -11.570 -3.052 13.403 1.00 88.31 93 ILE A O 1
ATOM 766 N N . LYS A 1 94 ? -12.346 -2.232 15.346 1.00 89.25 94 LYS A N 1
ATOM 767 C CA . LYS A 1 94 ? -12.557 -3.543 15.973 1.00 89.25 94 LYS A CA 1
ATOM 768 C C . LYS A 1 94 ? -13.512 -4.425 15.162 1.00 89.25 94 LYS A C 1
ATOM 770 O O . LYS A 1 94 ? -13.257 -5.607 14.948 1.00 89.25 94 LYS A O 1
ATOM 775 N N . GLU A 1 95 ? -14.615 -3.860 14.675 1.00 86.62 95 GLU A N 1
ATOM 776 C CA . GLU A 1 95 ? -15.572 -4.593 13.845 1.00 86.62 95 GLU A CA 1
ATOM 777 C C . GLU A 1 95 ? -14.971 -5.033 12.501 1.00 86.62 95 GLU A C 1
ATOM 779 O O . GLU A 1 95 ? -15.301 -6.128 12.037 1.00 86.62 95 GLU A O 1
ATOM 784 N N . LEU A 1 96 ? -14.089 -4.223 11.903 1.00 85.06 96 LEU A N 1
ATOM 785 C CA . LEU A 1 96 ? -13.358 -4.553 10.675 1.00 85.06 96 LEU A CA 1
ATOM 786 C C . LEU A 1 96 ? -12.342 -5.682 10.894 1.00 85.06 96 LEU A C 1
ATOM 788 O O . LEU A 1 96 ? -12.269 -6.590 10.068 1.00 85.06 96 LEU A O 1
ATOM 792 N N . GLU A 1 97 ? -11.599 -5.668 12.001 1.00 83.44 97 GLU A N 1
ATOM 793 C CA . GLU A 1 97 ? -10.634 -6.723 12.350 1.00 83.44 97 GLU A CA 1
ATOM 794 C C . GLU A 1 97 ? -11.315 -8.071 12.621 1.00 83.44 97 GLU A C 1
ATOM 796 O O . GLU A 1 97 ? -10.816 -9.125 12.225 1.00 83.44 97 GLU A O 1
ATOM 801 N N . GLU A 1 98 ? -12.493 -8.049 13.246 1.00 85.12 98 GLU A N 1
ATOM 802 C CA . GLU A 1 98 ? -13.270 -9.255 13.546 1.00 85.12 98 GLU A CA 1
ATOM 803 C C . GLU A 1 98 ? -14.053 -9.789 12.329 1.00 85.12 98 GLU A C 1
ATOM 805 O O . GLU A 1 98 ? -14.400 -10.972 12.276 1.00 85.12 98 GLU A O 1
ATOM 810 N N . ALA A 1 99 ? -14.350 -8.948 11.331 1.00 81.50 99 ALA A N 1
ATOM 811 C CA . ALA A 1 99 ? -15.138 -9.309 10.148 1.00 81.50 99 ALA A CA 1
ATOM 812 C C . ALA A 1 99 ? -14.634 -10.529 9.339 1.00 81.50 99 ALA A C 1
ATOM 814 O O . ALA A 1 99 ? -15.479 -11.360 8.991 1.00 81.50 99 ALA A O 1
ATOM 815 N N . PRO A 1 100 ? -13.332 -10.690 9.022 1.00 75.25 100 PRO A N 1
ATOM 816 C CA . PRO A 1 100 ? -12.840 -11.842 8.258 1.00 75.25 100 PRO A CA 1
ATOM 817 C C . PRO A 1 100 ? -12.950 -13.166 9.032 1.00 75.25 100 PRO A C 1
ATOM 819 O O . PRO A 1 100 ? -13.182 -14.210 8.426 1.00 75.25 100 PRO A O 1
ATOM 822 N N . GLY A 1 101 ? -12.833 -13.125 10.366 1.00 67.81 101 GLY A N 1
ATOM 823 C CA . GLY A 1 101 ? -12.991 -14.287 11.249 1.00 67.81 101 GLY A CA 1
ATOM 824 C C . GLY A 1 101 ? -14.446 -14.595 11.620 1.00 67.81 101 GLY A C 1
ATOM 825 O O . GLY A 1 101 ? -14.767 -15.719 12.012 1.00 67.81 101 GLY A O 1
ATOM 826 N N . ARG A 1 102 ? -15.365 -13.631 11.467 1.00 64.12 102 ARG A N 1
ATOM 827 C CA . ARG A 1 102 ? -16.803 -13.869 11.635 1.00 64.12 102 ARG A CA 1
ATOM 828 C C . ARG A 1 102 ? -17.305 -14.762 10.504 1.00 64.12 102 ARG A C 1
ATOM 830 O O . ARG A 1 102 ? -17.591 -14.309 9.392 1.00 64.12 102 ARG A O 1
ATOM 837 N N . SER A 1 103 ? -17.465 -16.046 10.834 1.00 59.41 103 SER A N 1
ATOM 838 C CA . SER A 1 103 ? -18.188 -17.031 10.028 1.00 59.41 103 SER A CA 1
ATOM 839 C C . SER A 1 103 ? -19.449 -16.406 9.426 1.00 59.41 103 SER A C 1
ATOM 841 O O . SER A 1 103 ? -20.159 -15.639 10.082 1.00 59.41 103 SER A O 1
ATOM 843 N N . ARG A 1 104 ? -19.764 -16.753 8.172 1.00 56.75 104 ARG A N 1
ATOM 844 C CA . ARG A 1 104 ? -20.999 -16.335 7.479 1.00 56.75 104 ARG A CA 1
ATOM 845 C C . ARG A 1 104 ? -22.256 -16.576 8.338 1.00 56.75 104 ARG A C 1
ATOM 847 O O . ARG A 1 104 ? -23.210 -15.811 8.243 1.00 56.75 104 ARG A O 1
ATOM 854 N N . TRP A 1 105 ? -22.202 -17.567 9.234 1.00 52.19 105 TRP A N 1
ATOM 855 C CA . TRP A 1 105 ? -23.229 -17.882 10.229 1.00 52.19 105 TRP A CA 1
ATOM 856 C C . TRP A 1 105 ? -23.435 -16.760 11.268 1.00 52.19 105 TRP A C 1
ATOM 858 O O . TRP A 1 105 ? -24.568 -16.412 11.576 1.00 52.19 105 TRP A O 1
ATOM 868 N N . GLY A 1 106 ? -22.363 -16.098 11.721 1.00 58.28 106 GLY A N 1
ATOM 869 C CA . GLY A 1 106 ? -22.417 -14.957 12.648 1.00 58.28 106 GLY A CA 1
ATOM 870 C C . GLY A 1 106 ? -22.997 -13.676 12.033 1.00 58.28 106 GLY A C 1
ATOM 871 O O . GLY A 1 106 ? -23.645 -12.884 12.717 1.00 58.28 106 GLY A O 1
ATOM 872 N N . ARG A 1 107 ? -22.822 -13.476 10.717 1.00 60.19 107 ARG A N 1
ATOM 873 C CA . ARG A 1 107 ? -23.499 -12.391 9.976 1.00 60.19 107 ARG A CA 1
ATOM 874 C C . ARG A 1 107 ? -25.005 -12.635 9.860 1.00 60.19 107 ARG A C 1
ATOM 876 O O . ARG A 1 107 ? -25.775 -11.681 9.940 1.00 60.19 107 ARG A O 1
ATOM 883 N N . PHE A 1 108 ? -25.421 -13.894 9.722 1.00 61.00 108 PHE A N 1
ATOM 884 C CA . PHE A 1 108 ? -26.833 -14.274 9.726 1.00 61.00 108 PHE A CA 1
ATOM 885 C C . PHE A 1 108 ? -27.467 -14.108 11.115 1.00 61.00 108 PHE A C 1
ATOM 887 O O . PHE A 1 108 ? -28.498 -13.448 11.229 1.00 61.00 108 PHE A O 1
ATOM 894 N N . THR A 1 109 ? -26.835 -14.604 12.182 1.00 58.94 109 THR A N 1
ATOM 895 C CA . THR A 1 109 ? -27.389 -14.508 13.546 1.00 58.94 109 THR A CA 1
ATOM 896 C C . THR A 1 109 ? -27.473 -13.072 14.061 1.00 58.94 109 THR A C 1
ATOM 898 O O . THR A 1 109 ? -28.464 -12.714 14.693 1.00 58.94 109 THR A O 1
ATOM 901 N N . ASN A 1 110 ? -26.505 -12.205 13.744 1.00 60.97 110 ASN A N 1
ATOM 902 C CA . ASN A 1 110 ? -26.562 -10.792 14.139 1.00 60.97 110 ASN A CA 1
ATOM 903 C C . ASN A 1 110 ? -27.662 -10.012 13.401 1.00 60.97 110 ASN A C 1
ATOM 905 O O . ASN A 1 110 ? -28.293 -9.138 13.996 1.00 60.97 110 ASN A O 1
ATOM 909 N N . LYS A 1 111 ? -27.947 -10.359 12.137 1.00 62.78 111 LYS A N 1
ATOM 910 C CA . LYS A 1 111 ? -29.078 -9.793 11.385 1.00 62.78 111 LYS A CA 1
ATOM 911 C C . LYS A 1 111 ? -30.422 -10.243 11.978 1.00 62.78 111 LYS A C 1
ATOM 913 O O . LYS A 1 111 ? -31.328 -9.427 12.105 1.00 62.78 111 LYS A O 1
ATOM 918 N N . TRP A 1 112 ? -30.518 -11.499 12.424 1.00 59.84 112 TRP A N 1
ATOM 919 C CA . TRP A 1 112 ? -31.691 -12.031 13.135 1.00 59.84 112 TRP A CA 1
ATOM 920 C C . TRP A 1 112 ? -31.879 -11.416 14.530 1.00 59.84 112 TRP A C 1
ATOM 922 O O . TRP A 1 112 ? -32.995 -11.071 14.909 1.00 59.84 112 TRP A O 1
ATOM 932 N N . LYS A 1 113 ? -30.795 -11.194 15.281 1.00 60.59 113 LYS A N 1
ATOM 933 C CA . LYS A 1 113 ? -30.848 -10.601 16.627 1.00 60.59 113 LYS A CA 1
ATOM 934 C C . LYS A 1 113 ? -31.249 -9.121 16.613 1.00 60.59 113 LYS A C 1
ATOM 936 O O . LYS A 1 113 ? -31.889 -8.658 17.550 1.00 60.59 113 LYS A O 1
ATOM 941 N N . GLY A 1 114 ? -30.893 -8.384 15.557 1.00 58.50 114 GLY A N 1
ATOM 942 C CA . GLY A 1 114 ? -31.377 -7.018 15.330 1.00 58.50 114 GLY A CA 1
ATOM 943 C C . GLY A 1 114 ? -32.865 -6.963 14.972 1.00 58.50 114 GLY A C 1
ATOM 944 O O . GLY A 1 114 ? -33.551 -6.050 15.412 1.00 58.50 114 GLY A O 1
ATOM 945 N N . PHE A 1 115 ? -33.369 -7.961 14.238 1.00 62.91 115 PHE A N 1
ATOM 946 C CA . PHE A 1 115 ? -34.782 -8.067 13.856 1.00 62.91 115 PHE A CA 1
ATOM 947 C C . PHE A 1 115 ? -35.689 -8.404 15.056 1.00 62.91 115 PHE A C 1
ATOM 949 O O . PHE A 1 115 ? -36.725 -7.779 15.231 1.00 62.91 115 PHE A O 1
ATOM 956 N N . LEU A 1 116 ? -35.247 -9.296 15.952 1.00 57.97 116 LEU A N 1
ATOM 957 C CA . LEU A 1 116 ? -35.951 -9.647 17.202 1.00 57.97 116 LEU A C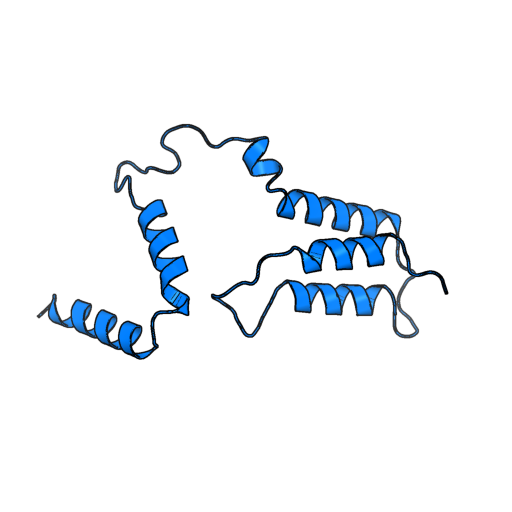A 1
ATOM 958 C C . LEU A 1 116 ? -35.921 -8.550 18.281 1.00 57.97 116 LEU A C 1
ATOM 960 O O . LEU A 1 116 ? -36.567 -8.681 19.311 1.00 57.97 116 LEU A O 1
ATOM 964 N N . ARG A 1 117 ? -35.149 -7.476 18.078 1.00 59.28 117 ARG A N 1
ATOM 965 C CA . ARG A 1 117 ? -35.154 -6.296 18.960 1.00 59.28 117 ARG A CA 1
ATOM 966 C C . ARG A 1 117 ? -36.161 -5.228 18.514 1.00 59.28 117 ARG A C 1
ATOM 968 O O . ARG A 1 117 ? -36.263 -4.197 19.171 1.00 59.28 117 ARG A O 1
ATOM 975 N N . PHE A 1 118 ? -36.858 -5.481 17.403 1.00 43.94 118 PHE A N 1
ATOM 976 C CA . PHE A 1 118 ? -37.958 -4.685 16.853 1.00 43.94 118 PHE A CA 1
ATOM 977 C C . PHE A 1 118 ? -39.281 -5.478 16.775 1.00 43.94 118 PHE A C 1
ATOM 979 O O . PHE A 1 118 ? -40.201 -5.044 16.084 1.00 43.94 118 PHE A O 1
ATOM 986 N N . SER A 1 119 ? -39.390 -6.610 17.483 1.00 46.69 119 SER A N 1
ATOM 987 C CA . SER A 1 119 ? -40.668 -7.270 17.796 1.00 46.69 119 SER A CA 1
ATOM 988 C C . SER A 1 119 ? -40.983 -7.132 19.274 1.00 46.69 119 SER A C 1
ATOM 990 O O . SER A 1 119 ? -40.042 -7.403 20.057 1.00 46.69 119 SER A O 1
#

Secondary structure (DSSP, 8-state):
-PPPHHHHHHHHHHHHSPP-TT-TT--HHHHHHHHHHHHHSPPTTPPPP-HHHHHHHHHHHHHHHTTHHHHHS---SGGGS-TT-TTHHHHHHHHHHHTTTS-HHHHHHHHHHHHTT--

Foldseek 3Di:
DDDAPLLVLLLVLLVLDDFQLVCNPDGPSVVVNVVSVCLCVPDPPDDDDPSVVSVVVSVVSVCVSVVVCCVVPPDDDQPCQDPVGGCVVVVVVVCSVCVSVCDPVNVVVVVVVVVVVVD

pLDDT: mean 84.3, std 13.41, range [43.94, 97.0]

Sequence (119 aa):
MAQSAAYKHYLRALSRWPKDPLRPDCQFQEVIRRRVAKRFYPVAGESAVNEAAELEQVNALYSLLSNRYTHKFKITGDLMRPKSGPEHYTRLIKELEEAPGRSRWGRFTNKWKGFLRFS

Organism: NCBI:txid602035

Solvent-accessible surface area (backbone atoms only — not comparable 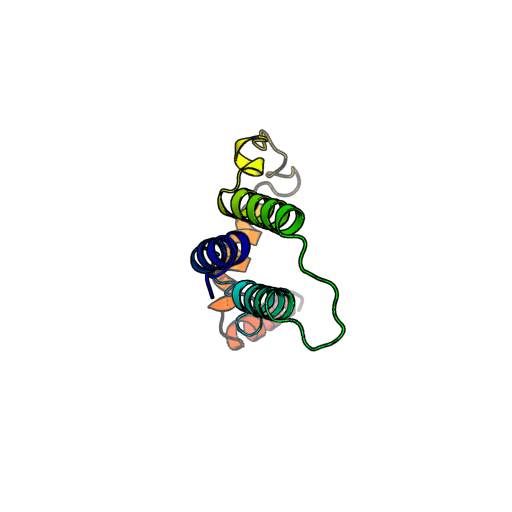to full-atom values): 7303 Å² total; per-residue (Å²): 132,86,80,56,70,47,61,55,49,43,55,59,51,43,74,69,51,82,85,51,70,87,38,75,93,64,42,67,53,60,54,50,51,52,52,50,50,46,59,80,57,59,63,95,89,62,80,83,75,61,60,70,65,46,40,53,53,43,50,51,52,49,40,57,75,66,42,44,60,57,69,73,56,62,88,70,80,58,81,73,32,45,94,95,40,57,57,51,56,61,50,49,54,52,53,57,70,46,47,65,74,48,50,74,66,55,60,51,51,54,56,50,55,58,52,61,71,76,106

Radius of gyration: 21.29 Å; Cα contacts (8 Å, |Δi|>4): 48; chains: 1; bounding box: 60×34×51 Å

Mean predicted aligned error: 9.4 Å